Protein AF-A0A5K1DKE5-F1 (afdb_monomer_lite)

Organism: NCBI:txid210225

Sequence (38 aa):
TRSACINAATLALADAGIPMRDLVTSCSAGYLNSTPLL

InterPro domains:
  IPR020568 Ribosomal protein uS5 domain 2-type superfamily [SSF54211] (2-31)
  IPR027408 PNPase/RNase PH domain superfamily [G3DSA:3.30.230.70] (1-36)
  IPR050080 Ribonuclease PH [PTHR11953] (1-37)

pLDDT: mean 93.63, std 5.44, range [65.88, 97.75]

Structure (mmCIF, N/CA/C/O backbone):
data_AF-A0A5K1DKE5-F1
#
_entry.id   AF-A0A5K1DKE5-F1
#
loop_
_atom_site.group_PDB
_atom_site.id
_atom_site.type_symbol
_atom_site.label_atom_id
_atom_site.label_alt_id
_atom_site.label_comp_id
_atom_site.label_asym_id
_atom_site.label_entity_id
_atom_site.label_seq_id
_atom_site.pdbx_PDB_ins_code
_atom_site.Cartn_x
_atom_site.Cartn_y
_atom_site.Cartn_z
_atom_site.occupancy
_atom_site.B_iso_or_equiv
_atom_site.auth_seq_id
_atom_site.auth_comp_id
_atom_site.auth_asym_id
_atom_site.auth_atom_id
_atom_site.pdbx_PDB_model_num
ATOM 1 N N . THR A 1 1 ? -7.636 4.541 -0.652 1.00 65.88 1 THR A N 1
ATOM 2 C CA . THR A 1 1 ? -7.044 4.594 -2.010 1.00 65.88 1 THR A CA 1
ATOM 3 C C . THR A 1 1 ? -5.523 4.508 -2.004 1.00 65.88 1 THR A C 1
ATOM 5 O O . THR A 1 1 ? -5.001 3.763 -2.815 1.00 65.88 1 THR A O 1
ATOM 8 N N . ARG A 1 2 ? -4.802 5.182 -1.087 1.00 85.56 2 ARG A N 1
ATOM 9 C CA . ARG A 1 2 ? -3.321 5.144 -1.029 1.00 85.56 2 ARG A CA 1
ATOM 10 C C . ARG A 1 2 ? -2.697 3.760 -0.786 1.00 85.56 2 ARG A C 1
ATOM 12 O O . ARG A 1 2 ? -1.744 3.409 -1.464 1.00 85.56 2 ARG A O 1
ATOM 19 N N . SER A 1 3 ? -3.243 2.959 0.130 1.00 93.44 3 SER A N 1
ATOM 20 C CA . SER A 1 3 ? -2.704 1.613 0.409 1.00 93.44 3 SER A CA 1
ATOM 21 C C . SER A 1 3 ? -2.765 0.691 -0.823 1.00 93.44 3 SER A C 1
ATOM 23 O O . SER A 1 3 ? -1.794 0.004 -1.129 1.00 93.44 3 SER A O 1
ATOM 25 N N . ALA A 1 4 ? -3.856 0.761 -1.595 1.00 94.12 4 ALA A N 1
ATOM 26 C CA . ALA A 1 4 ? -4.021 -0.035 -2.808 1.00 94.12 4 ALA A CA 1
ATOM 27 C C . ALA A 1 4 ? -2.964 0.290 -3.877 1.00 94.12 4 ALA A C 1
ATOM 29 O O . ALA A 1 4 ? -2.382 -0.629 -4.446 1.00 94.12 4 ALA A O 1
ATOM 30 N N . CYS A 1 5 ? -2.674 1.574 -4.134 1.00 96.19 5 CYS A N 1
ATOM 31 C CA . CYS A 1 5 ? -1.658 1.937 -5.125 1.00 96.19 5 CYS A CA 1
ATOM 32 C C . CYS A 1 5 ? -0.222 1.675 -4.650 1.00 96.19 5 CYS A C 1
ATOM 34 O O . CYS A 1 5 ? 0.614 1.345 -5.485 1.00 96.19 5 CYS A O 1
ATOM 36 N N . ILE A 1 6 ? 0.059 1.733 -3.343 1.00 96.38 6 ILE A N 1
ATOM 37 C CA . ILE A 1 6 ? 1.356 1.296 -2.800 1.00 96.38 6 ILE A CA 1
ATOM 38 C C . ILE A 1 6 ? 1.559 -0.198 -3.072 1.00 96.38 6 ILE A C 1
ATOM 40 O O . ILE A 1 6 ? 2.559 -0.574 -3.676 1.00 96.38 6 ILE A O 1
ATOM 44 N N . ASN A 1 7 ? 0.580 -1.035 -2.719 1.00 95.69 7 ASN A N 1
ATOM 45 C CA . ASN A 1 7 ? 0.679 -2.482 -2.926 1.00 95.69 7 ASN A CA 1
ATOM 46 C C . ASN A 1 7 ? 0.766 -2.843 -4.419 1.00 95.69 7 ASN A C 1
ATOM 48 O O . ASN A 1 7 ? 1.547 -3.713 -4.798 1.00 95.69 7 ASN A O 1
ATOM 52 N N . ALA A 1 8 ? 0.008 -2.150 -5.276 1.00 96.50 8 ALA A N 1
ATOM 53 C CA . ALA A 1 8 ? 0.070 -2.344 -6.724 1.00 96.50 8 ALA A CA 1
ATOM 54 C C . ALA A 1 8 ? 1.444 -1.970 -7.304 1.00 96.50 8 ALA A C 1
ATOM 56 O O . ALA A 1 8 ? 1.971 -2.702 -8.137 1.00 96.50 8 ALA A O 1
ATOM 57 N N . ALA A 1 9 ? 2.048 -0.867 -6.849 1.00 96.00 9 ALA A N 1
ATOM 58 C CA . ALA A 1 9 ? 3.383 -0.464 -7.283 1.00 96.00 9 ALA A CA 1
ATOM 59 C C . ALA A 1 9 ? 4.453 -1.477 -6.851 1.00 96.00 9 ALA A C 1
ATOM 61 O O . ALA A 1 9 ? 5.315 -1.832 -7.651 1.00 96.00 9 ALA A O 1
ATOM 62 N N . THR A 1 10 ? 4.378 -1.990 -5.619 1.00 96.12 10 THR A N 1
ATOM 63 C CA . THR A 1 10 ? 5.294 -3.036 -5.145 1.00 96.12 10 THR A CA 1
ATOM 64 C C . THR A 1 10 ? 5.189 -4.304 -5.987 1.00 96.12 10 THR A C 1
ATOM 66 O O . THR A 1 10 ? 6.213 -4.874 -6.362 1.00 96.12 10 THR A O 1
ATOM 69 N N . LEU A 1 11 ? 3.967 -4.721 -6.334 1.00 96.00 11 LEU A N 1
ATOM 70 C CA . LEU A 1 11 ? 3.760 -5.886 -7.190 1.00 96.00 11 LEU A CA 1
ATOM 71 C C . LEU A 1 11 ? 4.28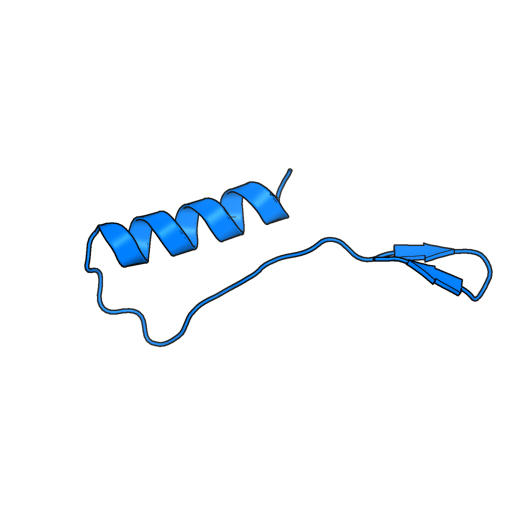0 -5.646 -8.613 1.00 96.00 11 LEU A C 1
ATOM 73 O O . LEU A 1 11 ? 4.921 -6.526 -9.172 1.00 96.00 11 LEU A O 1
ATOM 77 N N . ALA A 1 12 ? 4.079 -4.449 -9.170 1.00 97.75 12 ALA A N 1
ATOM 78 C CA . ALA A 1 12 ? 4.593 -4.090 -10.490 1.00 97.75 12 ALA A CA 1
ATOM 79 C C . ALA A 1 12 ? 6.131 -4.104 -10.553 1.00 97.75 12 ALA A C 1
ATOM 81 O O . ALA A 1 12 ? 6.698 -4.549 -11.546 1.00 97.75 12 ALA A O 1
ATOM 82 N N . LEU A 1 13 ? 6.822 -3.653 -9.499 1.00 96.25 13 LEU A N 1
ATOM 83 C CA . LEU A 1 13 ? 8.287 -3.721 -9.417 1.00 96.25 13 LEU A CA 1
ATOM 84 C C . LEU A 1 13 ? 8.796 -5.166 -9.318 1.00 96.25 13 LEU A C 1
ATOM 86 O O . LEU A 1 13 ? 9.797 -5.500 -9.952 1.00 96.25 13 LEU A O 1
ATOM 90 N N . ALA A 1 14 ? 8.103 -6.008 -8.544 1.00 95.69 14 ALA A N 1
ATOM 91 C CA . ALA A 1 14 ? 8.409 -7.433 -8.440 1.00 95.69 14 ALA A CA 1
ATOM 92 C C . ALA A 1 14 ? 8.200 -8.161 -9.779 1.00 95.69 14 ALA A C 1
ATOM 94 O O . ALA A 1 14 ? 9.073 -8.914 -10.200 1.00 95.69 14 ALA A O 1
ATOM 95 N N . ASP A 1 15 ? 7.081 -7.898 -10.461 1.00 96.62 15 ASP A N 1
ATOM 96 C CA . ASP A 1 15 ? 6.752 -8.470 -11.773 1.00 96.62 15 ASP A CA 1
ATOM 97 C C . ASP A 1 15 ? 7.737 -8.022 -12.864 1.00 96.62 15 ASP A C 1
ATOM 99 O O . ASP A 1 15 ? 8.222 -8.834 -13.648 1.00 96.62 15 ASP A O 1
ATOM 103 N N . ALA A 1 16 ? 8.145 -6.749 -12.844 1.00 97.38 16 ALA A N 1
ATOM 104 C CA . ALA A 1 16 ? 9.169 -6.212 -13.739 1.00 97.38 16 ALA A CA 1
ATOM 105 C C . ALA A 1 16 ? 10.587 -6.767 -13.473 1.00 97.38 16 ALA A C 1
ATOM 107 O O . ALA A 1 16 ? 11.527 -6.409 -14.185 1.00 97.38 16 ALA A O 1
ATOM 108 N N . GLY A 1 17 ? 10.769 -7.606 -12.446 1.00 95.69 17 GLY A N 1
ATOM 109 C CA . GLY A 1 17 ? 12.060 -8.198 -12.096 1.00 95.69 17 GLY A CA 1
ATOM 110 C C . GLY A 1 17 ? 13.078 -7.183 -11.573 1.00 95.69 17 GLY A C 1
ATOM 111 O O . GLY A 1 17 ? 14.283 -7.437 -11.619 1.00 95.69 17 GLY A O 1
ATOM 112 N N . ILE A 1 18 ? 12.622 -6.022 -11.087 1.00 96.06 18 ILE A N 1
ATOM 113 C CA . ILE A 1 18 ? 13.507 -5.006 -10.521 1.00 96.06 18 ILE A CA 1
ATOM 114 C C . ILE A 1 18 ? 14.053 -5.533 -9.187 1.00 96.06 18 ILE A C 1
ATOM 116 O O . ILE A 1 18 ? 13.262 -5.869 -8.303 1.00 96.06 18 ILE A O 1
ATOM 120 N N . PRO A 1 19 ? 15.384 -5.596 -8.991 1.00 92.69 19 PRO A N 1
ATOM 121 C CA . PRO A 1 19 ? 15.957 -6.063 -7.736 1.00 92.69 19 PRO A CA 1
ATOM 122 C C . PRO A 1 19 ? 15.606 -5.091 -6.603 1.00 92.69 19 PRO A C 1
ATOM 124 O O . PRO A 1 19 ? 16.161 -3.995 -6.490 1.00 92.69 19 PRO A O 1
ATOM 127 N N . MET A 1 20 ? 14.662 -5.503 -5.757 1.00 94.81 20 MET A N 1
ATOM 128 C CA . MET A 1 20 ? 14.245 -4.778 -4.561 1.00 94.81 20 MET A CA 1
ATOM 129 C C . MET A 1 20 ? 15.017 -5.279 -3.342 1.00 94.81 20 MET A C 1
ATOM 131 O O . 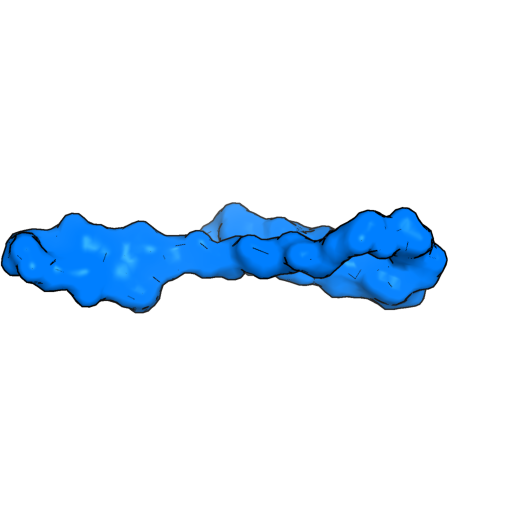MET A 1 20 ? 15.303 -6.467 -3.217 1.00 94.81 20 MET A O 1
ATOM 135 N N . ARG A 1 21 ? 15.347 -4.367 -2.422 1.00 95.25 21 ARG A N 1
ATOM 136 C CA . ARG A 1 21 ? 15.994 -4.732 -1.151 1.00 95.25 21 ARG A CA 1
ATOM 137 C C . ARG A 1 21 ? 15.041 -5.456 -0.201 1.00 95.25 21 ARG A C 1
ATOM 139 O O . ARG A 1 21 ? 15.499 -6.297 0.560 1.00 95.25 21 ARG A O 1
ATOM 146 N N . ASP A 1 22 ? 13.760 -5.095 -0.243 1.00 92.75 22 ASP A N 1
ATOM 147 C CA . ASP A 1 22 ? 12.690 -5.680 0.566 1.00 92.75 22 ASP A CA 1
ATOM 148 C C . ASP A 1 22 ? 11.317 -5.415 -0.086 1.00 92.75 22 ASP A C 1
ATOM 150 O O . ASP A 1 22 ? 11.216 -4.616 -1.026 1.00 92.75 22 ASP A O 1
ATOM 154 N N . LEU A 1 23 ? 10.264 -6.063 0.416 1.00 92.12 23 LEU A N 1
ATOM 155 C CA . LEU A 1 23 ? 8.878 -5.879 -0.009 1.00 92.12 23 LEU A CA 1
ATOM 156 C C . LEU A 1 23 ? 8.161 -4.867 0.901 1.00 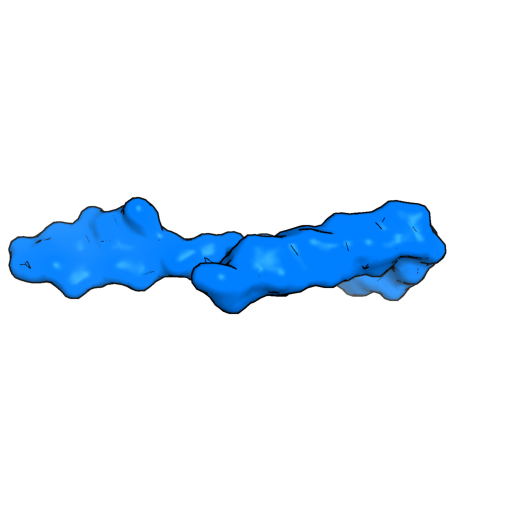92.12 23 LEU A C 1
ATOM 158 O O . LEU A 1 23 ? 8.259 -4.923 2.123 1.00 92.12 23 LEU A O 1
ATOM 162 N N . VAL A 1 24 ? 7.373 -3.965 0.315 1.00 93.25 24 VAL A N 1
ATOM 163 C CA . VAL A 1 24 ? 6.541 -3.010 1.067 1.00 93.25 24 VAL A CA 1
ATOM 164 C C . VAL A 1 24 ? 5.071 -3.396 0.959 1.00 93.25 24 VAL A C 1
ATOM 166 O O . VAL A 1 24 ? 4.576 -3.692 -0.123 1.00 93.25 24 VAL A O 1
ATOM 169 N N . THR A 1 25 ? 4.354 -3.344 2.082 1.00 93.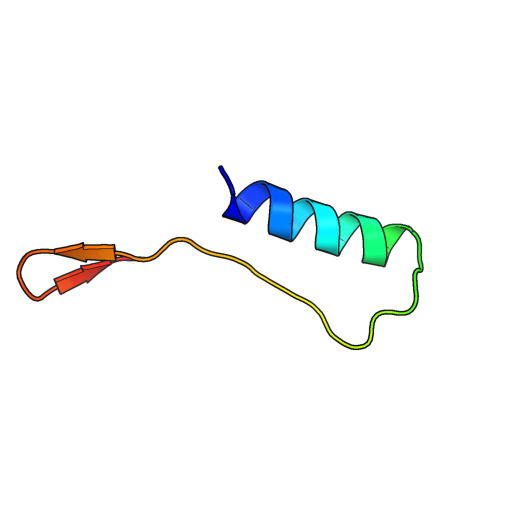50 25 THR A N 1
ATOM 170 C CA . THR A 1 25 ? 2.893 -3.476 2.118 1.00 93.50 25 THR A CA 1
ATOM 171 C C . THR A 1 25 ? 2.283 -2.300 2.872 1.00 93.50 25 THR A C 1
ATOM 173 O O . THR A 1 25 ? 2.905 -1.710 3.755 1.00 93.50 25 THR A O 1
ATOM 176 N N . SER A 1 26 ? 1.067 -1.920 2.500 1.00 95.81 26 SER A N 1
ATOM 177 C CA . SER A 1 26 ? 0.330 -0.823 3.111 1.00 95.81 26 SER A CA 1
ATOM 178 C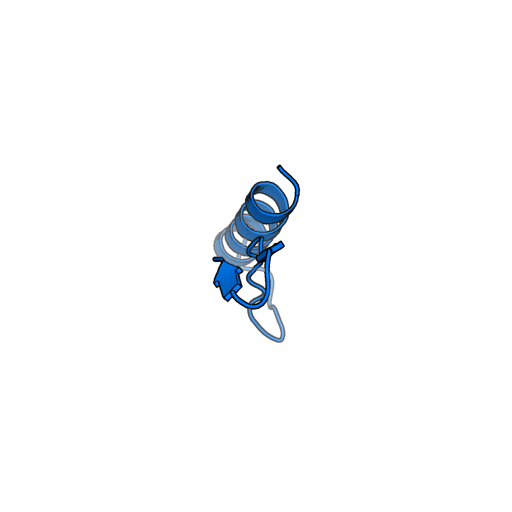 C . SER A 1 26 ? -1.099 -1.250 3.408 1.00 95.81 26 SER A C 1
ATOM 180 O O . SER A 1 26 ? -1.773 -1.845 2.562 1.00 95.81 26 SER A O 1
ATOM 182 N N . CYS A 1 27 ? -1.576 -0.890 4.595 1.00 93.25 27 CYS A N 1
ATOM 183 C 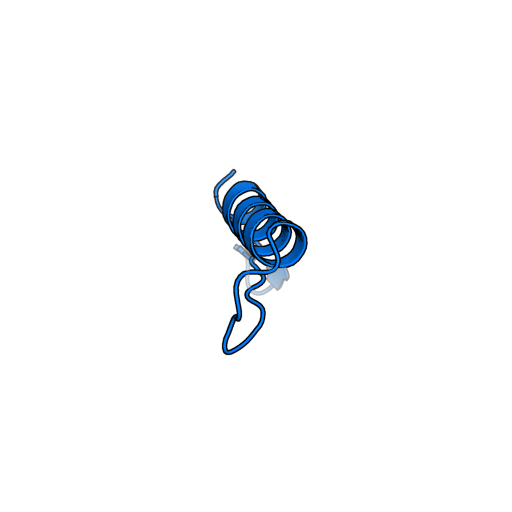CA . CYS A 1 27 ? -2.959 -1.014 5.042 1.00 93.25 27 CYS A CA 1
ATOM 184 C C . CYS A 1 27 ? -3.416 0.313 5.667 1.00 93.25 27 CYS A C 1
ATOM 186 O O . CYS A 1 27 ? -2.600 1.180 5.990 1.00 93.25 27 CYS A O 1
ATOM 188 N N . SER A 1 28 ? -4.729 0.495 5.779 1.00 93.44 28 SER A N 1
ATOM 189 C CA . SER A 1 28 ? -5.299 1.526 6.647 1.00 93.44 28 SER A CA 1
ATOM 190 C C . SER A 1 28 ? -5.504 0.915 8.029 1.00 93.44 28 SER A C 1
ATOM 192 O O . SER A 1 28 ? -5.710 -0.285 8.125 1.00 93.44 28 SER A O 1
ATOM 194 N N . ALA A 1 29 ? -5.445 1.731 9.073 1.00 93.19 29 ALA A N 1
ATOM 195 C CA . ALA A 1 29 ? -5.838 1.348 10.423 1.00 93.19 29 ALA A CA 1
ATOM 196 C C . ALA A 1 29 ? -6.494 2.561 11.092 1.00 93.19 29 ALA A C 1
ATOM 198 O O . ALA A 1 29 ? -6.208 3.707 10.728 1.00 93.19 29 ALA A O 1
ATOM 199 N N . GLY A 1 30 ? -7.384 2.319 12.048 1.00 93.94 30 GLY A N 1
ATOM 200 C CA . GLY A 1 30 ? -8.115 3.355 12.770 1.00 93.94 30 GLY A CA 1
ATOM 201 C C . GLY A 1 30 ? -8.171 3.082 14.268 1.00 93.94 30 GLY A C 1
ATOM 202 O O . GLY A 1 30 ? -7.920 1.974 14.728 1.00 93.94 30 GLY A O 1
ATOM 203 N N . TYR A 1 31 ? -8.515 4.101 15.048 1.00 96.38 31 TYR A N 1
ATOM 204 C CA . TYR A 1 31 ? -8.795 3.950 16.473 1.00 96.38 31 TYR A CA 1
ATOM 205 C C . TYR A 1 31 ? -9.990 4.820 16.833 1.00 96.38 31 TYR A C 1
ATOM 207 O O . TYR A 1 31 ? -9.960 6.033 16.624 1.00 96.38 31 TYR A O 1
ATOM 215 N N . LEU A 1 32 ? -11.048 4.204 17.350 1.00 96.81 32 LEU A N 1
ATOM 216 C CA . LEU A 1 32 ? -12.285 4.891 17.695 1.00 96.81 32 LEU A CA 1
ATOM 217 C C . LEU A 1 32 ? -12.774 4.427 19.061 1.00 96.81 32 LEU A C 1
ATOM 219 O O . LEU A 1 32 ? -12.868 3.234 19.319 1.00 96.81 32 LEU A O 1
ATOM 223 N N . ASN A 1 33 ? -13.115 5.376 19.931 1.00 95.88 33 ASN A N 1
ATOM 224 C CA . ASN A 1 33 ? -13.746 5.113 21.227 1.00 95.88 33 ASN A CA 1
ATOM 225 C C . ASN A 1 33 ? -13.024 4.054 22.086 1.00 95.88 33 ASN A C 1
ATOM 227 O O . ASN A 1 33 ? -13.632 3.110 22.582 1.00 95.88 33 ASN A O 1
ATOM 231 N N . SER A 1 34 ? -11.707 4.198 22.222 1.00 95.12 34 SER A N 1
ATOM 232 C CA . SER A 1 34 ? -10.838 3.239 22.917 1.00 95.12 34 SER A CA 1
ATOM 233 C C . SER A 1 34 ? -10.747 1.843 22.281 1.00 95.12 34 SER A C 1
ATOM 235 O O . SER A 1 34 ? -10.284 0.904 22.924 1.00 95.12 34 SER A O 1
ATOM 237 N N . THR A 1 35 ? -11.160 1.700 21.019 1.00 95.75 35 THR A N 1
ATOM 238 C CA . THR A 1 35 ? -11.091 0.440 20.271 1.00 95.75 35 THR A CA 1
ATOM 239 C C . THR A 1 35 ? -10.249 0.597 18.998 1.00 95.75 35 THR A C 1
ATOM 241 O O . THR A 1 35 ? -10.501 1.510 18.204 1.00 95.75 35 THR A O 1
ATOM 244 N N . PRO A 1 36 ? -9.225 -0.251 18.788 1.00 93.75 36 PRO A N 1
ATOM 245 C CA . PRO A 1 36 ? -8.486 -0.293 17.531 1.00 93.75 36 PRO A CA 1
ATOM 246 C C . PRO A 1 36 ? -9.316 -0.963 16.428 1.00 93.75 36 PRO A C 1
ATOM 248 O O . PRO A 1 36 ? -10.027 -1.934 16.679 1.00 93.75 36 PRO A O 1
ATOM 251 N N . LEU A 1 37 ? -9.194 -0.449 15.205 1.00 90.94 37 LEU A N 1
ATOM 252 C CA . LEU A 1 37 ? -9.847 -0.926 13.987 1.00 90.94 37 LEU A CA 1
ATOM 253 C C . LEU A 1 37 ? -8.787 -1.188 12.909 1.00 90.94 37 LEU A C 1
ATOM 255 O O . LEU A 1 37 ? -7.831 -0.419 12.772 1.00 90.94 37 LEU A O 1
ATOM 259 N N . LEU A 1 38 ? -8.985 -2.256 12.140 1.00 82.00 38 LEU A N 1
ATOM 260 C CA . LEU A 1 38 ? -8.202 -2.593 10.949 1.00 82.00 38 LEU A CA 1
ATOM 261 C C . LEU A 1 38 ? -8.976 -2.173 9.697 1.00 82.00 38 LEU A C 1
ATOM 263 O O . LEU A 1 38 ? -10.186 -2.488 9.635 1.00 82.00 38 LEU A O 1
#

Radius of gyration: 13.96 Å; chains: 1; bounding box: 30×14×37 Å

Secondary structure (DSSP, 8-state):
-HHHHHHHHHHHHHHTT---SS-------EEETTEEE-

Foldseek 3Di:
DVQVVLQVVQVVCVVVVPDDPDGDGDDDWDADPNDTGD